Protein AF-A0A8S3CAK7-F1 (afdb_monomer_lite)

InterPro domains:
  IPR023214 HAD superfamily [G3DSA:3.40.50.1000] (2-12)
  IPR023214 HAD superfamily [G3DSA:3.40.50.1000] (14-61)
  IPR036412 HAD-like superfamily [SSF56784] (11-60)

Radius of gyration: 15.68 Å; chains: 1; bounding box: 48×27×29 Å

pLDDT: mean 78.69, std 14.96, range [46.72, 96.75]

Foldseek 3Di:
DVVPDDDPPPDDDAWLDLVVVVVVLVVVQVVCVVVVHDRDPDDDFDDDDCVTGVNSVVVNVVVVVDDD

Structure (mmCIF, N/CA/C/O backbone):
data_AF-A0A8S3CAK7-F1
#
_entry.id   AF-A0A8S3CAK7-F1
#
loop_
_atom_site.group_PDB
_atom_site.id
_atom_site.type_symbol
_atom_site.label_atom_id
_atom_site.label_alt_id
_atom_site.label_comp_id
_atom_site.label_asym_id
_atom_site.label_entity_id
_atom_site.label_seq_id
_atom_site.pdbx_PDB_ins_code
_atom_site.Cartn_x
_atom_site.Cartn_y
_atom_site.Cartn_z
_atom_site.occupancy
_atom_site.B_iso_or_equiv
_atom_site.auth_seq_id
_atom_site.auth_comp_id
_atom_site.auth_asym_id
_atom_site.auth_atom_id
_atom_site.pdbx_PDB_model_num
ATOM 1 N N . SER A 1 1 ? 27.932 1.846 -14.224 1.00 50.59 1 SER A N 1
ATOM 2 C CA . SER A 1 1 ? 28.579 2.636 -13.155 1.00 50.59 1 SER A CA 1
ATOM 3 C C . SER A 1 1 ? 29.947 3.092 -13.655 1.00 50.59 1 SER A C 1
ATOM 5 O O . SER A 1 1 ? 30.489 2.447 -14.546 1.00 50.59 1 SER A O 1
ATOM 7 N N . ILE A 1 2 ? 30.519 4.173 -13.111 1.00 64.06 2 ILE A N 1
ATOM 8 C CA . ILE A 1 2 ? 31.882 4.632 -13.469 1.00 64.06 2 ILE A CA 1
ATOM 9 C C . ILE A 1 2 ? 32.959 3.573 -13.129 1.00 64.06 2 ILE A C 1
ATOM 11 O O . ILE A 1 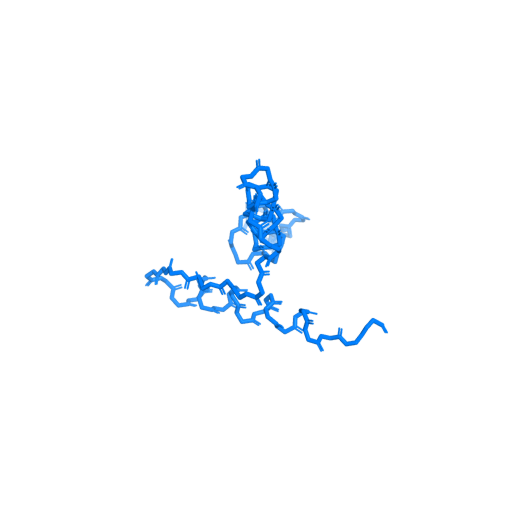2 ? 34.063 3.624 -13.655 1.00 64.06 2 ILE A O 1
ATOM 15 N N . SER A 1 3 ? 32.629 2.570 -12.307 1.00 76.88 3 SER A N 1
ATOM 16 C CA . SER A 1 3 ? 33.529 1.494 -11.882 1.00 76.88 3 SER A CA 1
ATOM 17 C C . SER A 1 3 ? 33.437 0.195 -12.696 1.00 76.88 3 SER A C 1
ATOM 19 O O . SER A 1 3 ? 34.139 -0.754 -12.363 1.00 76.88 3 SER A O 1
ATOM 21 N N . GLY A 1 4 ? 32.574 0.100 -13.717 1.00 69.12 4 GLY A N 1
ATOM 22 C CA . GLY A 1 4 ? 32.414 -1.124 -14.524 1.00 69.12 4 GLY A CA 1
ATOM 23 C C . GLY A 1 4 ? 31.735 -2.306 -13.812 1.00 69.12 4 GLY A C 1
ATOM 24 O O . GLY A 1 4 ? 31.562 -3.354 -14.420 1.00 69.12 4 GLY A O 1
ATOM 25 N N . ASN A 1 5 ? 31.312 -2.135 -12.556 1.00 67.69 5 ASN A N 1
ATOM 26 C CA . ASN A 1 5 ? 30.541 -3.123 -11.796 1.00 67.69 5 ASN A CA 1
ATOM 27 C C . ASN A 1 5 ? 29.045 -2.784 -11.808 1.00 67.69 5 ASN A C 1
ATOM 29 O O . ASN A 1 5 ? 28.680 -1.601 -11.799 1.00 67.69 5 ASN A O 1
ATOM 33 N N . ASP A 1 6 ? 28.176 -3.793 -11.749 1.00 61.78 6 ASP A N 1
ATOM 34 C CA . ASP A 1 6 ? 26.741 -3.565 -11.568 1.00 61.78 6 ASP A CA 1
ATOM 35 C C . ASP A 1 6 ? 26.489 -2.767 -10.287 1.00 61.78 6 ASP A C 1
ATOM 37 O O . ASP A 1 6 ? 27.019 -3.068 -9.211 1.00 61.78 6 ASP A O 1
ATOM 41 N N . LEU A 1 7 ? 25.707 -1.693 -10.409 1.00 64.88 7 LEU A N 1
ATOM 42 C CA . LEU A 1 7 ? 25.397 -0.842 -9.272 1.00 64.88 7 LEU A CA 1
ATOM 43 C C . LEU A 1 7 ? 24.449 -1.605 -8.337 1.00 64.88 7 LEU A C 1
ATOM 45 O O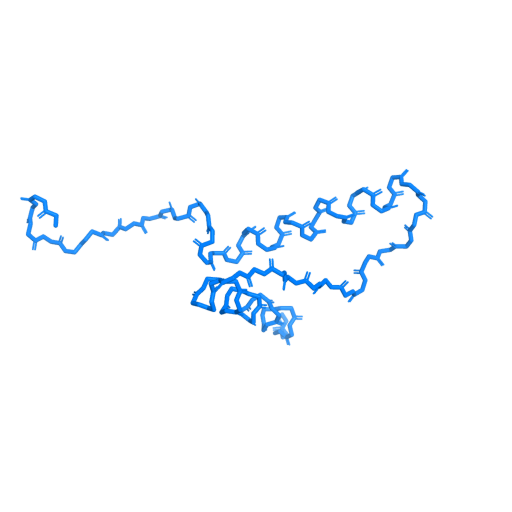 . LEU A 1 7 ? 23.275 -1.791 -8.647 1.00 64.88 7 LEU A O 1
ATOM 49 N N . LYS A 1 8 ? 24.952 -2.045 -7.180 1.00 58.06 8 LYS A N 1
ATOM 50 C CA . LYS A 1 8 ? 24.112 -2.595 -6.111 1.00 58.06 8 LYS A CA 1
ATOM 51 C C . LYS A 1 8 ? 23.451 -1.456 -5.345 1.00 58.06 8 LYS A C 1
ATOM 53 O O . LYS A 1 8 ? 24.039 -0.869 -4.442 1.00 58.06 8 LYS A O 1
ATO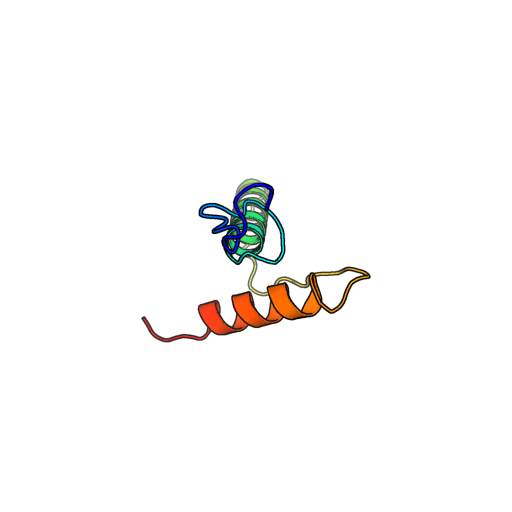M 58 N N . TYR A 1 9 ? 22.216 -1.160 -5.714 1.00 52.91 9 TYR A N 1
ATOM 59 C CA . TYR A 1 9 ? 21.329 -0.292 -4.952 1.00 52.91 9 TYR A CA 1
ATOM 60 C C . TYR A 1 9 ? 20.853 -1.045 -3.699 1.00 52.91 9 TYR A C 1
ATOM 62 O O . TYR A 1 9 ? 20.059 -1.977 -3.789 1.00 52.91 9 TYR A O 1
ATOM 70 N N . THR A 1 10 ? 21.376 -0.686 -2.527 1.00 56.19 10 THR A N 1
ATOM 71 C CA . THR A 1 10 ? 21.117 -1.395 -1.257 1.00 56.19 10 THR A CA 1
ATOM 72 C C . THR A 1 10 ? 19.901 -0.880 -0.487 1.00 56.19 10 THR A C 1
ATOM 74 O O . THR A 1 10 ? 19.459 -1.531 0.453 1.00 56.19 10 THR A O 1
ATOM 77 N N . ALA A 1 11 ? 19.340 0.261 -0.883 1.00 53.34 11 ALA A N 1
ATOM 78 C CA . ALA A 1 11 ? 18.109 0.797 -0.319 1.00 53.34 11 ALA A CA 1
ATOM 79 C C . ALA A 1 11 ? 17.360 1.560 -1.410 1.00 53.34 11 ALA A C 1
ATOM 81 O O . ALA A 1 11 ? 17.625 2.733 -1.668 1.00 53.34 11 ALA A O 1
ATOM 82 N N . PHE A 1 12 ? 16.438 0.885 -2.084 1.00 53.47 12 PHE A N 1
ATOM 83 C CA . PHE A 1 12 ? 15.472 1.587 -2.907 1.00 53.47 12 PHE A CA 1
ATOM 84 C C . PHE A 1 12 ? 14.310 2.038 -2.024 1.00 53.47 12 PHE A C 1
ATOM 86 O O . PHE A 1 12 ? 13.489 1.238 -1.580 1.00 53.47 12 PHE A O 1
ATOM 93 N N . VAL A 1 13 ? 14.255 3.338 -1.764 1.00 51.97 13 VAL A N 1
ATOM 94 C CA . VAL A 1 13 ? 13.114 3.979 -1.112 1.00 51.97 13 VAL A CA 1
ATOM 95 C C . VAL A 1 13 ? 12.291 4.630 -2.223 1.00 51.97 13 VAL A C 1
ATOM 97 O O . VAL A 1 13 ? 12.714 5.623 -2.810 1.00 51.97 13 VAL A O 1
ATOM 100 N N . GLY A 1 14 ? 11.166 4.006 -2.577 1.00 50.72 14 GLY A N 1
ATOM 101 C CA . GLY A 1 14 ? 10.280 4.405 -3.678 1.00 50.72 14 GLY A CA 1
ATOM 102 C C . GLY A 1 14 ? 9.622 3.194 -4.345 1.00 50.72 14 GLY A C 1
ATOM 103 O O . GLY A 1 14 ? 9.999 2.057 -4.076 1.00 50.72 14 GLY A O 1
ATOM 104 N N . LYS A 1 15 ? 8.629 3.399 -5.217 1.00 46.72 15 LYS A N 1
ATOM 105 C CA . LYS A 1 15 ? 8.078 2.306 -6.044 1.00 46.72 15 LYS A CA 1
ATOM 106 C C . LYS A 1 15 ? 9.207 1.707 -6.917 1.00 46.72 15 LYS A C 1
ATOM 108 O O . LYS A 1 15 ? 10.078 2.472 -7.335 1.00 46.72 15 LYS A O 1
ATOM 113 N N . PRO A 1 16 ? 9.243 0.393 -7.205 1.00 51.22 16 PRO A N 1
ATOM 114 C CA . PRO A 1 16 ? 8.229 -0.644 -6.972 1.00 51.22 16 PRO A CA 1
ATOM 115 C C . PRO A 1 16 ? 8.355 -1.366 -5.617 1.00 51.22 16 PRO A C 1
ATOM 117 O O . PRO A 1 16 ? 7.840 -2.467 -5.456 1.00 51.22 16 PRO A O 1
ATOM 120 N N . TYR A 1 17 ? 9.058 -0.793 -4.638 1.00 61.62 17 TYR A N 1
ATOM 121 C CA . TYR A 1 17 ? 9.370 -1.519 -3.411 1.00 61.62 17 TYR A CA 1
ATOM 122 C C . TYR A 1 17 ? 8.166 -1.575 -2.472 1.00 61.62 17 TYR A C 1
ATOM 124 O O . TYR A 1 17 ? 7.573 -0.554 -2.115 1.00 61.62 17 TYR A O 1
ATOM 132 N N . GLU A 1 18 ? 7.854 -2.799 -2.058 1.00 62.28 18 GLU A N 1
ATOM 133 C CA . GLU A 1 18 ? 6.781 -3.232 -1.160 1.00 62.28 18 GLU A CA 1
ATOM 134 C C . GLU A 1 18 ? 6.557 -2.330 0.059 1.00 62.28 18 GLU A C 1
ATOM 136 O O . GLU A 1 18 ? 5.419 -2.030 0.425 1.00 62.28 18 GLU A O 1
ATOM 141 N N . ILE A 1 19 ? 7.644 -1.804 0.628 1.00 67.75 19 ILE A N 1
ATOM 142 C CA . ILE A 1 19 ? 7.604 -0.901 1.780 1.00 67.75 19 ILE A CA 1
ATOM 143 C C . ILE A 1 19 ? 6.761 0.358 1.523 1.00 67.75 19 ILE A C 1
ATOM 145 O O . ILE A 1 19 ? 6.134 0.877 2.443 1.00 67.75 19 ILE A O 1
ATOM 149 N N . SER A 1 20 ? 6.691 0.832 0.273 1.00 74.50 20 SER A N 1
ATOM 150 C CA . SER A 1 20 ? 5.887 2.004 -0.098 1.00 74.50 20 SER A CA 1
ATOM 151 C C . SER A 1 20 ? 4.387 1.698 -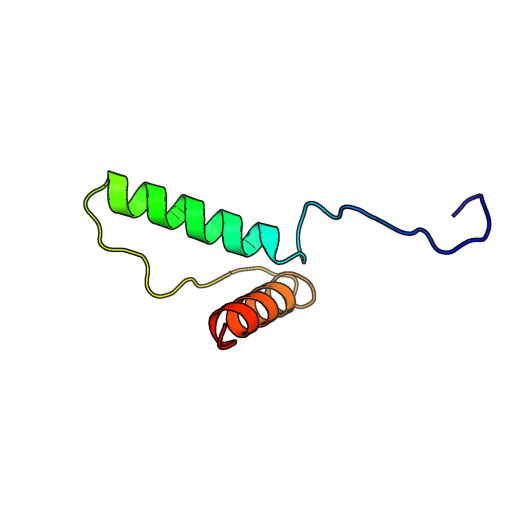0.056 1.00 74.50 20 SER A C 1
ATOM 153 O O . SER A 1 20 ? 3.599 2.536 0.384 1.00 74.50 20 SER A O 1
ATOM 155 N N . PHE A 1 21 ? 3.995 0.489 -0.465 1.00 78.50 21 PHE A N 1
ATOM 156 C CA . PHE A 1 21 ? 2.605 0.027 -0.458 1.00 78.50 21 PHE A CA 1
ATOM 157 C C . PHE A 1 21 ? 2.138 -0.274 0.975 1.00 78.50 21 PHE A C 1
ATOM 159 O O . PHE A 1 21 ? 1.079 0.203 1.387 1.00 78.50 21 PHE A O 1
ATOM 166 N N . GLN A 1 22 ? 2.980 -0.937 1.776 1.00 82.88 22 GLN A N 1
ATOM 167 C CA . GLN A 1 22 ? 2.722 -1.176 3.200 1.00 82.88 22 GLN A CA 1
ATOM 168 C C . GLN A 1 22 ? 2.621 0.129 4.003 1.00 82.88 22 GLN A C 1
ATOM 170 O O . GLN A 1 22 ? 1.751 0.281 4.868 1.00 82.88 22 GLN A O 1
ATOM 175 N N . TYR A 1 23 ? 3.498 1.096 3.722 1.00 84.94 23 TYR A N 1
ATOM 176 C CA . TYR A 1 23 ? 3.444 2.403 4.369 1.00 84.94 23 TYR A CA 1
ATOM 177 C C . TYR A 1 23 ? 2.144 3.139 4.024 1.00 84.94 23 TYR A C 1
ATOM 179 O O . TYR A 1 23 ? 1.479 3.647 4.928 1.00 84.94 23 TYR A O 1
ATOM 187 N N . ALA A 1 24 ? 1.738 3.143 2.750 1.00 86.31 24 ALA A N 1
ATOM 188 C CA . ALA A 1 24 ? 0.480 3.751 2.320 1.00 86.31 24 ALA A CA 1
ATOM 189 C C . ALA A 1 24 ? -0.737 3.130 3.029 1.00 86.31 24 ALA A C 1
ATOM 191 O O . ALA A 1 24 ? -1.564 3.866 3.570 1.00 86.31 24 ALA A O 1
ATOM 192 N N . GLU A 1 25 ? -0.813 1.796 3.108 1.00 89.06 25 GLU A N 1
ATOM 193 C CA . GLU A 1 25 ? -1.873 1.085 3.839 1.00 89.06 25 GLU A CA 1
ATOM 194 C C . GLU A 1 25 ? -1.886 1.458 5.334 1.00 89.06 25 GLU A C 1
ATOM 196 O O . GLU A 1 25 ? -2.941 1.736 5.914 1.00 89.06 25 GLU A O 1
ATOM 201 N N . THR A 1 26 ? -0.709 1.520 5.962 1.00 90.75 26 THR A N 1
ATOM 202 C CA . THR A 1 26 ? -0.563 1.870 7.382 1.00 90.75 26 THR A CA 1
ATOM 203 C C . THR A 1 26 ? -1.067 3.282 7.665 1.00 90.75 26 THR A C 1
ATOM 205 O O . THR A 1 26 ? -1.784 3.506 8.644 1.00 90.75 26 THR A O 1
ATOM 208 N N . ILE A 1 27 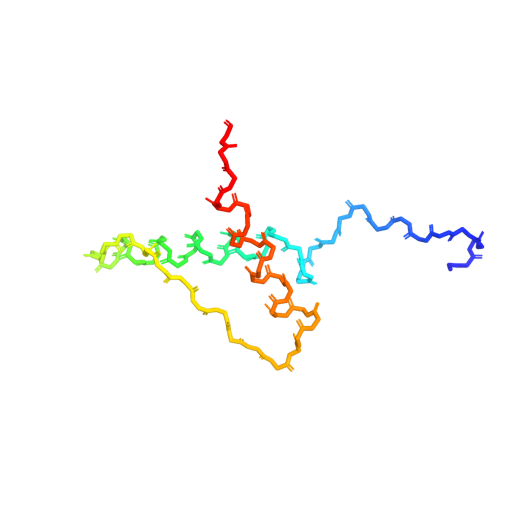? -0.700 4.251 6.825 1.00 93.81 27 ILE A N 1
ATOM 209 C CA . ILE A 1 27 ? -1.148 5.640 6.968 1.00 93.81 27 ILE A CA 1
ATOM 210 C C . ILE A 1 27 ? -2.658 5.743 6.742 1.00 93.81 27 ILE A C 1
ATOM 212 O O . ILE A 1 27 ? -3.343 6.374 7.548 1.00 93.81 27 ILE A O 1
ATOM 216 N N . ALA A 1 28 ? -3.195 5.074 5.720 1.00 92.06 28 ALA A N 1
ATOM 217 C CA . ALA A 1 28 ? -4.628 5.068 5.444 1.00 92.06 28 ALA A CA 1
ATOM 218 C C . ALA A 1 28 ? -5.435 4.495 6.623 1.00 92.06 28 ALA A C 1
ATOM 220 O O . ALA A 1 28 ? -6.414 5.103 7.056 1.00 92.06 28 ALA A O 1
ATOM 221 N N . ASN A 1 29 ? -4.977 3.391 7.220 1.00 94.31 29 ASN A N 1
ATOM 222 C CA . ASN A 1 29 ? -5.610 2.806 8.403 1.00 94.31 29 ASN A CA 1
ATOM 223 C C . ASN A 1 29 ? -5.530 3.712 9.635 1.00 94.31 29 ASN A C 1
ATOM 225 O O . ASN A 1 29 ? -6.514 3.842 10.361 1.00 94.31 29 ASN A O 1
ATOM 229 N N . LYS A 1 30 ? -4.394 4.382 9.870 1.00 95.75 30 LYS A N 1
ATOM 230 C CA . LYS A 1 30 ? -4.277 5.362 10.964 1.00 95.75 30 LYS A CA 1
ATOM 231 C C . LYS A 1 30 ? -5.296 6.489 10.817 1.00 95.75 30 LYS A C 1
ATOM 233 O O . LYS A 1 30 ? -5.930 6.862 11.799 1.00 95.75 30 LYS A O 1
ATOM 238 N N . ILE A 1 31 ? -5.473 7.003 9.600 1.00 96.12 31 ILE A N 1
ATOM 239 C CA . ILE A 1 31 ? -6.456 8.051 9.304 1.00 96.12 31 ILE A CA 1
ATOM 240 C C . ILE A 1 31 ? -7.883 7.523 9.490 1.00 96.12 31 ILE A C 1
ATOM 242 O O . ILE A 1 31 ? -8.695 8.203 10.112 1.00 96.12 31 ILE A O 1
ATOM 246 N N . ALA A 1 32 ? -8.198 6.323 8.995 1.00 94.62 32 ALA A N 1
ATOM 247 C CA . ALA A 1 32 ? -9.521 5.718 9.148 1.00 94.62 32 ALA A CA 1
ATOM 248 C C . ALA A 1 32 ? -9.905 5.579 10.630 1.00 94.62 32 ALA A C 1
ATOM 250 O O . ALA A 1 32 ? -10.929 6.113 11.059 1.00 94.62 32 ALA A O 1
ATOM 251 N N . LEU A 1 33 ? -9.029 4.971 11.432 1.00 95.94 33 LEU A N 1
ATOM 252 C CA . LEU A 1 33 ? -9.253 4.772 12.864 1.00 95.94 33 LEU A CA 1
ATOM 253 C C . LEU A 1 33 ? -9.374 6.101 13.623 1.00 95.94 33 LEU A C 1
ATOM 255 O O . LEU A 1 33 ? -10.244 6.237 14.480 1.00 95.94 33 LEU A O 1
ATOM 259 N N . ALA A 1 34 ? -8.557 7.103 13.281 1.00 96.44 34 ALA A N 1
ATOM 260 C CA . ALA A 1 34 ? -8.647 8.438 13.878 1.00 96.44 34 ALA A CA 1
ATOM 261 C C . ALA A 1 34 ? -9.983 9.145 13.576 1.00 96.44 34 ALA A C 1
ATOM 263 O O . ALA A 1 34 ? -10.426 9.975 14.365 1.00 96.44 34 ALA A O 1
ATOM 264 N N . ASN A 1 35 ? -10.639 8.795 12.468 1.00 96.12 35 ASN A N 1
ATOM 265 C CA . ASN A 1 35 ? -11.954 9.309 12.077 1.00 96.12 35 ASN A CA 1
ATOM 266 C C . ASN A 1 35 ? -13.118 8.393 12.504 1.00 96.12 35 ASN A C 1
ATOM 268 O O . ASN A 1 35 ? -14.239 8.560 12.021 1.00 96.12 35 ASN A O 1
ATOM 272 N N . GLY A 1 36 ? -12.871 7.403 13.373 1.00 95.12 36 GLY A N 1
ATOM 273 C CA . GLY A 1 36 ? -13.893 6.457 13.835 1.00 95.12 36 GLY A CA 1
ATOM 274 C C . GLY A 1 36 ? -14.397 5.496 12.754 1.00 95.12 36 GLY A C 1
ATOM 275 O O . GLY A 1 36 ? -15.466 4.909 12.909 1.00 95.12 36 GLY A O 1
ATOM 276 N N . GLN A 1 37 ? -13.655 5.345 11.656 1.00 96.75 37 GLN A N 1
ATOM 277 C CA . GLN A 1 37 ? -13.949 4.378 10.601 1.00 96.75 37 GLN A CA 1
ATOM 278 C C . GLN A 1 37 ? -13.326 3.016 10.942 1.00 96.75 37 GLN A C 1
ATOM 280 O O . GLN A 1 37 ? -12.298 2.962 11.627 1.00 96.75 37 GLN A O 1
ATOM 285 N N . PRO A 1 38 ? -13.915 1.904 10.467 1.00 94.00 38 PRO A N 1
ATOM 286 C CA . PRO A 1 38 ? -13.306 0.587 10.608 1.00 94.00 38 PRO A CA 1
ATOM 287 C C . PRO A 1 38 ? -11.964 0.495 9.863 1.00 94.00 38 PRO A C 1
ATOM 289 O O . PRO A 1 38 ? -11.636 1.330 9.015 1.00 94.00 38 PRO A O 1
ATOM 292 N N . LYS A 1 39 ? -11.187 -0.549 10.182 1.00 92.88 39 LYS A N 1
ATOM 293 C CA . LYS A 1 39 ? -9.962 -0.894 9.448 1.00 92.88 39 LYS A CA 1
ATOM 294 C C . LYS A 1 39 ? -10.286 -1.077 7.958 1.00 92.88 39 LYS A C 1
ATOM 296 O O . LYS A 1 39 ? -11.341 -1.596 7.608 1.00 92.88 39 LYS A O 1
ATOM 301 N N . ILE A 1 40 ? -9.381 -0.645 7.088 1.00 91.94 40 ILE A N 1
ATOM 302 C CA . ILE A 1 40 ? -9.523 -0.782 5.639 1.00 91.94 40 ILE A CA 1
ATOM 303 C C . ILE A 1 40 ? -9.266 -2.240 5.249 1.00 91.94 40 ILE A C 1
ATOM 305 O O . ILE A 1 40 ? -8.168 -2.749 5.465 1.00 91.94 40 ILE A O 1
ATOM 309 N N . ASP A 1 41 ? -10.265 -2.881 4.640 1.00 89.75 41 ASP A N 1
ATOM 310 C CA . ASP A 1 41 ? -10.183 -4.285 4.208 1.00 89.75 41 ASP A CA 1
ATOM 311 C C . ASP A 1 41 ? -9.663 -4.454 2.772 1.00 89.75 41 ASP A C 1
ATOM 313 O O . ASP A 1 41 ? -9.228 -5.537 2.383 1.00 89.75 41 ASP A O 1
ATOM 317 N N . LYS A 1 42 ? -9.750 -3.401 1.948 1.00 90.25 42 LYS A N 1
ATOM 318 C CA . LYS A 1 42 ? -9.316 -3.409 0.544 1.00 90.25 42 LYS A CA 1
ATOM 319 C C . LYS A 1 42 ? -8.719 -2.066 0.150 1.00 90.25 42 LYS A C 1
ATOM 321 O O . LYS A 1 42 ? -9.322 -1.023 0.394 1.00 90.25 42 LYS A O 1
ATOM 326 N N . VAL A 1 43 ? -7.573 -2.108 -0.525 1.00 88.56 43 VAL A N 1
ATOM 327 C CA . VAL A 1 43 ? -6.883 -0.935 -1.075 1.00 88.56 43 VAL A CA 1
ATOM 328 C C . VAL A 1 43 ? -6.727 -1.114 -2.581 1.00 88.56 43 VAL A C 1
ATOM 330 O O . VAL A 1 43 ? -6.266 -2.156 -3.039 1.00 88.56 43 VAL A O 1
ATOM 333 N N . TYR A 1 44 ? -7.104 -0.091 -3.349 1.00 89.38 44 TYR A N 1
ATOM 334 C CA . TYR A 1 44 ? -6.932 -0.055 -4.801 1.00 89.38 44 TYR A CA 1
ATOM 335 C C . TYR A 1 44 ? -5.848 0.961 -5.156 1.00 89.38 44 TYR A C 1
ATOM 337 O O . TYR A 1 44 ? -5.983 2.147 -4.853 1.00 89.38 44 TYR A O 1
ATOM 345 N N . PHE A 1 45 ? -4.780 0.497 -5.803 1.00 87.69 45 PHE A N 1
ATOM 346 C CA . PHE A 1 45 ? -3.712 1.357 -6.306 1.00 87.69 45 PHE A CA 1
ATOM 347 C C . PHE A 1 45 ? -4.043 1.799 -7.735 1.00 87.69 45 PHE A C 1
ATOM 349 O O . PHE A 1 45 ? -4.370 0.970 -8.581 1.00 87.69 45 PHE A O 1
ATOM 356 N N . ILE A 1 46 ? -3.978 3.108 -7.993 1.00 87.62 46 ILE A N 1
ATOM 357 C CA . ILE A 1 46 ? -4.278 3.717 -9.295 1.00 87.62 46 ILE A CA 1
ATOM 358 C C . ILE A 1 46 ? -3.014 4.418 -9.793 1.00 87.62 46 ILE A C 1
ATOM 360 O O . ILE A 1 46 ? -2.436 5.229 -9.068 1.00 87.62 46 ILE A O 1
ATOM 364 N N . GLY A 1 47 ? -2.607 4.119 -11.024 1.00 86.50 47 GLY A N 1
ATOM 365 C CA . GLY A 1 47 ? -1.448 4.726 -11.668 1.00 86.50 47 GLY A CA 1
ATOM 366 C C . GLY A 1 47 ? -1.382 4.394 -13.157 1.00 86.50 47 GLY A C 1
ATOM 367 O O . GLY A 1 47 ? -2.139 3.555 -13.648 1.00 86.50 47 GLY A O 1
ATOM 368 N N . ASP A 1 48 ? -0.525 5.105 -13.876 1.00 88.12 48 ASP A N 1
ATOM 369 C CA . ASP A 1 48 ? -0.396 5.076 -15.333 1.00 88.12 48 ASP A CA 1
ATOM 370 C C . ASP A 1 48 ? 0.763 4.200 -15.824 1.00 88.12 48 ASP A C 1
ATOM 372 O O . ASP A 1 48 ? 0.848 3.928 -17.021 1.00 88.12 48 ASP A O 1
ATOM 376 N N . ASN A 1 49 ? 1.629 3.723 -14.921 1.00 85.62 49 ASN A N 1
ATOM 377 C CA . ASN A 1 49 ? 2.785 2.906 -15.267 1.00 85.62 49 ASN A CA 1
ATOM 378 C C . ASN A 1 49 ? 2.603 1.446 -14.804 1.00 85.62 49 ASN A C 1
ATOM 380 O O . ASN A 1 49 ? 2.788 1.149 -13.620 1.00 85.62 49 ASN A O 1
ATOM 384 N N . PRO A 1 50 ? 2.298 0.501 -15.715 1.00 84.06 50 PRO A N 1
ATOM 385 C CA . PRO A 1 50 ? 2.093 -0.902 -15.362 1.00 84.06 50 PRO A CA 1
ATOM 386 C C . PRO A 1 50 ? 3.287 -1.552 -14.652 1.00 84.06 50 PRO A C 1
ATOM 388 O O . PRO A 1 50 ? 3.089 -2.281 -13.678 1.00 84.06 50 PRO A O 1
ATOM 391 N N . ASP A 1 51 ? 4.514 -1.240 -15.076 1.00 81.00 51 ASP A N 1
ATOM 392 C CA . ASP A 1 51 ? 5.743 -1.843 -14.538 1.00 81.00 51 ASP A CA 1
ATOM 393 C C . ASP A 1 51 ? 6.044 -1.402 -13.099 1.00 81.00 51 ASP A C 1
ATOM 395 O O . ASP A 1 51 ? 6.885 -1.989 -12.417 1.00 81.00 51 ASP A O 1
ATOM 399 N N . VAL A 1 52 ? 5.352 -0.366 -12.623 1.00 78.38 52 VAL A N 1
ATOM 400 C CA . VAL A 1 52 ? 5.568 0.231 -11.307 1.00 78.38 52 VAL A CA 1
ATOM 401 C C . VAL A 1 52 ? 4.324 0.083 -10.434 1.00 78.38 52 VAL A C 1
ATOM 403 O O . VAL A 1 52 ? 4.403 -0.466 -9.335 1.00 78.38 52 VAL A O 1
ATOM 406 N N . ASP A 1 53 ? 3.172 0.549 -10.910 1.00 81.88 53 ASP A N 1
ATOM 407 C CA . ASP A 1 53 ? 1.934 0.609 -10.133 1.00 81.88 53 ASP A CA 1
ATOM 408 C C . ASP A 1 53 ? 1.231 -0.747 -10.066 1.00 81.88 53 ASP A C 1
ATOM 410 O O . ASP A 1 53 ? 0.864 -1.194 -8.979 1.00 81.88 53 ASP A O 1
ATOM 414 N N . ILE A 1 54 ? 1.090 -1.434 -11.205 1.00 84.75 54 ILE A N 1
ATOM 415 C CA . ILE A 1 54 ? 0.413 -2.737 -11.266 1.00 84.75 54 ILE A CA 1
ATOM 416 C C . ILE A 1 54 ? 1.310 -3.828 -10.683 1.00 84.75 54 ILE A C 1
ATOM 418 O O . ILE A 1 54 ? 0.868 -4.600 -9.831 1.00 84.75 54 ILE A O 1
ATOM 422 N N . VAL A 1 55 ? 2.581 -3.876 -11.093 1.00 85.75 55 VAL A N 1
ATOM 423 C CA . VAL A 1 55 ? 3.544 -4.854 -10.562 1.00 85.75 55 VAL A CA 1
ATOM 424 C C . VAL A 1 55 ? 3.724 -4.681 -9.052 1.00 85.75 55 VAL A C 1
ATOM 426 O O . VAL A 1 55 ? 3.624 -5.664 -8.319 1.00 85.75 55 VAL A O 1
ATOM 429 N N . GLY A 1 56 ? 3.907 -3.447 -8.571 1.00 82.19 56 GLY A N 1
ATOM 430 C CA . GLY A 1 56 ? 4.060 -3.170 -7.142 1.00 82.19 56 GLY A CA 1
ATOM 431 C C . GLY A 1 56 ? 2.825 -3.551 -6.317 1.00 82.19 56 GLY A C 1
ATOM 432 O O . GLY A 1 56 ? 2.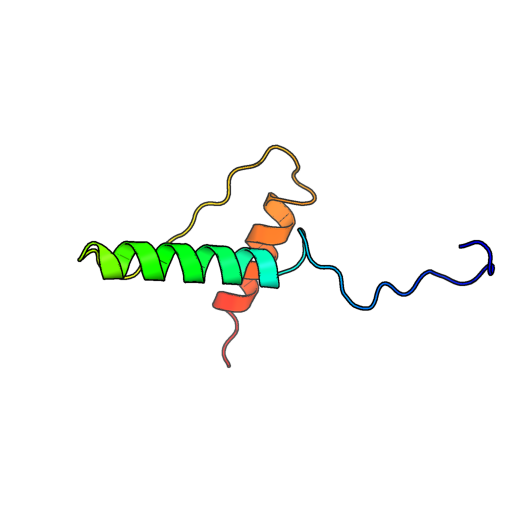958 -4.196 -5.275 1.00 82.19 56 GLY A O 1
ATOM 433 N N . ALA A 1 57 ? 1.619 -3.240 -6.807 1.00 85.56 57 ALA A N 1
ATOM 434 C CA . ALA A 1 57 ? 0.372 -3.612 -6.137 1.00 85.56 57 ALA A CA 1
ATOM 435 C C . ALA A 1 57 ? 0.182 -5.135 -6.057 1.00 85.56 57 ALA A C 1
ATOM 437 O O . ALA A 1 57 ? -0.211 -5.657 -5.012 1.00 85.56 57 ALA A O 1
ATOM 438 N N . ASN A 1 58 ? 0.498 -5.857 -7.135 1.00 86.81 58 ASN A N 1
ATOM 439 C CA . ASN A 1 58 ? 0.391 -7.315 -7.171 1.00 86.81 58 ASN A CA 1
ATOM 440 C C . ASN A 1 58 ? 1.402 -7.992 -6.240 1.00 86.81 58 ASN A C 1
ATOM 442 O O . ASN A 1 58 ? 1.039 -8.929 -5.531 1.00 86.81 58 ASN A O 1
ATOM 446 N N . MET A 1 59 ? 2.650 -7.514 -6.209 1.00 84.62 59 MET A N 1
ATOM 447 C CA . MET A 1 59 ? 3.668 -8.019 -5.279 1.00 84.62 59 MET A CA 1
ATOM 448 C C . MET A 1 59 ? 3.211 -7.868 -3.828 1.00 84.62 59 MET A C 1
ATOM 450 O O . MET A 1 59 ? 3.236 -8.841 -3.078 1.00 84.62 59 MET A O 1
ATOM 454 N N . TYR A 1 60 ? 2.712 -6.687 -3.462 1.00 84.81 60 TYR A N 1
ATOM 455 C CA . TYR A 1 60 ? 2.215 -6.435 -2.113 1.00 84.81 60 TYR A CA 1
ATOM 456 C C . TYR A 1 60 ? 0.993 -7.298 -1.763 1.00 84.81 60 TYR A C 1
ATOM 458 O O . TYR A 1 60 ? 0.941 -7.890 -0.687 1.00 84.81 60 TYR A O 1
ATOM 466 N N . ASN A 1 61 ? 0.034 -7.450 -2.683 1.00 87.06 61 ASN A N 1
ATOM 467 C CA . ASN A 1 61 ? -1.098 -8.355 -2.474 1.00 87.06 61 ASN A CA 1
ATOM 468 C C . ASN A 1 61 ? -0.639 -9.808 -2.251 1.00 87.06 61 ASN A C 1
ATOM 470 O O . ASN A 1 61 ? -1.194 -10.502 -1.402 1.00 87.06 61 ASN A O 1
ATOM 474 N N . ASN A 1 62 ? 0.390 -10.263 -2.968 1.00 85.94 62 ASN A N 1
ATOM 475 C CA . ASN A 1 62 ? 0.948 -11.600 -2.768 1.00 85.94 62 ASN A CA 1
ATOM 476 C C . ASN A 1 62 ? 1.619 -11.751 -1.397 1.00 85.94 62 ASN A C 1
ATOM 478 O O . ASN A 1 62 ? 1.525 -12.825 -0.810 1.00 85.94 62 ASN A O 1
ATOM 482 N N . LEU A 1 63 ? 2.264 -10.712 -0.856 1.00 82.38 63 LEU A N 1
ATOM 483 C CA . LEU A 1 63 ? 2.774 -10.738 0.521 1.00 82.38 63 LEU A CA 1
ATOM 484 C C . LEU A 1 63 ? 1.641 -10.882 1.537 1.00 82.38 63 LEU A C 1
ATOM 486 O O . LEU A 1 63 ? 1.737 -11.717 2.431 1.00 82.38 63 LEU A O 1
ATOM 490 N N . LEU A 1 64 ? 0.550 -10.128 1.381 1.00 82.06 64 LEU A N 1
ATOM 491 C CA . LEU A 1 64 ? -0.609 -10.209 2.282 1.00 82.06 64 LEU A CA 1
ATOM 492 C C . LEU A 1 64 ? -1.266 -11.599 2.300 1.00 82.06 64 LEU A C 1
ATOM 494 O O . LEU A 1 64 ? -1.932 -11.947 3.273 1.00 82.06 64 LEU A O 1
ATOM 498 N N . GLN A 1 65 ? -1.102 -12.377 1.229 1.00 84.12 65 GLN A N 1
ATOM 499 C CA . GLN A 1 65 ? -1.652 -13.727 1.092 1.00 84.12 65 GLN A CA 1
ATOM 500 C C . GLN A 1 65 ? -0.670 -14.837 1.487 1.00 84.12 65 GLN A C 1
ATOM 502 O O . GLN A 1 65 ? -1.074 -16.000 1.549 1.00 84.12 65 GLN A O 1
ATOM 507 N N . GLN A 1 66 ? 0.600 -14.519 1.754 1.00 76.12 66 GLN A N 1
ATOM 508 C CA . GLN A 1 66 ? 1.557 -15.519 2.217 1.00 76.12 66 GLN A CA 1
ATOM 509 C C . GLN A 1 66 ? 1.246 -15.902 3.674 1.00 76.12 66 GLN A C 1
ATOM 511 O O . GLN A 1 66 ? 1.130 -15.021 4.528 1.00 76.12 66 GLN A O 1
ATOM 516 N N . PRO A 1 67 ? 1.094 -17.204 3.984 1.00 54.41 67 PRO A N 1
ATOM 517 C CA . PRO A 1 67 ? 1.030 -17.652 5.368 1.00 54.41 67 PRO A CA 1
ATOM 518 C C . PRO A 1 67 ? 2.374 -17.357 6.050 1.00 54.41 67 PRO A C 1
ATOM 520 O O . PRO A 1 67 ? 3.423 -17.596 5.452 1.00 54.41 67 PRO A O 1
ATOM 523 N N . MET A 1 68 ? 2.323 -16.811 7.271 1.00 51.19 68 MET A N 1
ATOM 524 C CA . MET A 1 68 ? 3.513 -16.572 8.103 1.00 51.19 68 MET A CA 1
ATOM 525 C C . MET A 1 68 ? 4.259 -17.864 8.433 1.00 51.19 68 MET A C 1
ATOM 527 O O . MET A 1 68 ? 3.575 -18.884 8.686 1.00 51.19 68 MET A O 1
#

Organism: NCBI:txid392030

Sequence (68 aa):
SISGNDLKYTAFVGKPYEISFQYAETIANKIALANGQPKIDKVYFIGDNPDVDIVGANMYNNLLQQPM

Secondary structure (DSSP, 8-state):
-TTSS----S---STTSHHHHHHHHHHHHHHHHHTTPPPP-------S-IIIIIHHHHHHHHHHHS--